Protein AF-A0A9X8H2L3-F1 (afdb_monomer_lite)

Secondary structure (DSSP, 8-state):
-HHHHHHHHHHHHHHHHHHHTT--HHHHHHHHHHHH-SSPPPPPHHHHHHHHHHHT--HHHHHHHHHHHHHHHHHHHTT--HHHHHHHHHHHHH---

Foldseek 3Di:
DVLVVLLVVLLVVQLVVCVVVVNDSVVSLVVLLCLLDVDFDFDDPVQLVVQCVVVVDDSVVSRSVVSLVVSLVVVVVVVDDSSRSSVSSSVSSPDDD

Structure (mmCIF, N/CA/C/O backbone):
data_AF-A0A9X8H2L3-F1
#
_entry.id   AF-A0A9X8H2L3-F1
#
loop_
_atom_site.group_PDB
_atom_site.id
_atom_site.type_symbol
_atom_site.label_atom_id
_atom_site.label_alt_id
_atom_site.label_comp_id
_atom_site.label_asym_id
_atom_site.label_entity_id
_atom_site.label_seq_id
_atom_site.pdbx_PDB_ins_code
_atom_site.Cartn_x
_atom_site.Cartn_y
_atom_site.Cartn_z
_atom_site.occupancy
_atom_site.B_iso_or_equiv
_atom_site.auth_seq_id
_atom_site.auth_comp_id
_atom_site.auth_asym_id
_atom_site.auth_atom_id
_atom_site.pdbx_PDB_model_num
ATOM 1 N N . MET A 1 1 ? -5.640 15.417 3.969 1.00 64.81 1 MET A N 1
ATOM 2 C CA . MET A 1 1 ? -5.004 15.531 2.635 1.00 64.81 1 MET A CA 1
ATOM 3 C C . MET A 1 1 ? -3.495 15.316 2.702 1.00 64.81 1 MET A C 1
ATOM 5 O O . MET A 1 1 ? -2.961 14.624 1.847 1.00 64.81 1 MET A O 1
ATOM 9 N N . GLU A 1 2 ? -2.822 15.810 3.742 1.00 83.50 2 GLU A N 1
ATOM 10 C CA . GLU A 1 2 ? -1.364 15.705 3.893 1.00 83.50 2 GLU A CA 1
ATOM 11 C C . GLU A 1 2 ? -0.824 14.264 3.989 1.00 83.50 2 GLU A C 1
ATOM 13 O O . GLU A 1 2 ? 0.018 13.890 3.180 1.00 83.50 2 GLU A O 1
ATOM 18 N N . ALA A 1 3 ? -1.373 13.406 4.861 1.00 82.44 3 ALA A N 1
ATOM 19 C CA . ALA A 1 3 ? -0.907 12.014 4.994 1.00 82.44 3 ALA A CA 1
ATOM 20 C C . ALA A 1 3 ? -1.032 11.192 3.698 1.00 82.44 3 ALA A C 1
ATOM 22 O O . ALA A 1 3 ? -0.159 10.397 3.370 1.00 82.44 3 ALA A O 1
ATOM 23 N N . GLN A 1 4 ? -2.096 11.404 2.915 1.00 84.31 4 GLN A N 1
ATOM 24 C CA . GLN A 1 4 ? -2.258 10.736 1.617 1.00 84.31 4 GLN A CA 1
ATOM 25 C C . GLN A 1 4 ? -1.243 11.241 0.585 1.00 84.31 4 GLN A C 1
ATOM 27 O O . GLN A 1 4 ? -0.742 10.454 -0.216 1.00 84.31 4 GLN A O 1
ATOM 32 N N . SER A 1 5 ? -0.941 12.544 0.598 1.00 90.00 5 SER A N 1
ATOM 33 C CA . SER A 1 5 ? 0.094 13.135 -0.255 1.00 90.00 5 SER A CA 1
ATOM 34 C C . SER A 1 5 ? 1.476 12.583 0.100 1.00 90.00 5 SER A C 1
ATOM 36 O O . SER A 1 5 ? 2.207 12.127 -0.782 1.00 90.00 5 SER A O 1
ATOM 38 N N . LEU A 1 6 ? 1.793 12.525 1.397 1.00 90.31 6 LEU A N 1
ATOM 39 C CA . LEU A 1 6 ?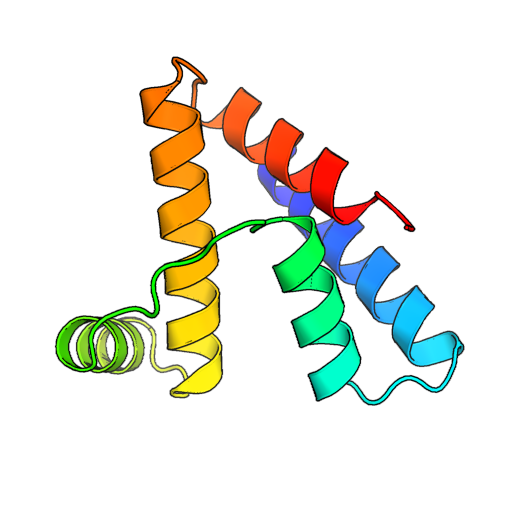 3.031 11.943 1.904 1.00 90.31 6 LEU A CA 1
ATOM 40 C C . LEU A 1 6 ? 3.163 10.473 1.500 1.00 90.31 6 LEU A C 1
ATOM 42 O O . LEU A 1 6 ? 4.185 10.098 0.929 1.00 90.31 6 LEU A O 1
ATOM 46 N N . PHE A 1 7 ? 2.118 9.670 1.713 1.00 89.75 7 PHE A N 1
ATOM 47 C CA . PHE A 1 7 ? 2.105 8.265 1.312 1.00 89.75 7 PHE A CA 1
ATOM 48 C C . PHE A 1 7 ? 2.392 8.107 -0.186 1.00 89.75 7 PHE A C 1
ATOM 50 O O . PHE A 1 7 ? 3.273 7.345 -0.570 1.00 89.75 7 PHE A O 1
ATOM 57 N N . ARG A 1 8 ? 1.724 8.887 -1.049 1.00 90.75 8 ARG A N 1
ATOM 58 C CA . ARG A 1 8 ? 1.981 8.867 -2.501 1.00 90.75 8 ARG A CA 1
ATOM 59 C C . ARG A 1 8 ? 3.424 9.231 -2.844 1.00 90.75 8 ARG A C 1
ATOM 61 O O . ARG A 1 8 ? 4.005 8.604 -3.726 1.00 90.75 8 ARG A O 1
ATOM 68 N N . ARG A 1 9 ? 3.992 10.243 -2.181 1.00 94.31 9 ARG A N 1
ATOM 69 C CA . ARG A 1 9 ? 5.384 10.665 -2.396 1.00 94.31 9 ARG A CA 1
ATOM 70 C C . ARG A 1 9 ? 6.360 9.552 -2.021 1.00 94.31 9 ARG A C 1
ATOM 72 O O . ARG A 1 9 ? 7.247 9.252 -2.810 1.00 94.31 9 ARG A O 1
ATOM 79 N N . VAL A 1 10 ? 6.157 8.927 -0.864 1.00 93.50 10 VAL A N 1
ATOM 80 C CA . VAL A 1 10 ? 6.980 7.809 -0.385 1.00 93.50 10 VAL A CA 1
ATOM 81 C C . VAL A 1 10 ? 6.879 6.613 -1.326 1.00 93.50 10 VAL A C 1
ATOM 83 O O . VAL A 1 10 ? 7.905 6.124 -1.771 1.00 93.50 10 VAL A O 1
ATOM 86 N N . VAL A 1 11 ? 5.672 6.198 -1.723 1.00 92.31 11 VAL A N 1
ATOM 87 C CA . VAL A 1 11 ? 5.493 5.081 -2.670 1.00 92.31 11 VAL A CA 1
ATOM 88 C C . VAL A 1 11 ? 6.233 5.331 -3.985 1.00 92.31 11 VAL A C 1
ATOM 90 O O . VAL A 1 11 ? 6.875 4.424 -4.504 1.00 92.31 11 VAL A O 1
ATOM 93 N N . LYS A 1 12 ? 6.171 6.557 -4.522 1.00 94.56 12 LYS A N 1
ATOM 94 C CA . LYS A 1 12 ? 6.899 6.915 -5.747 1.00 94.56 12 LYS A CA 1
ATOM 95 C C . LYS A 1 12 ? 8.415 6.857 -5.558 1.00 94.56 12 LYS A C 1
ATOM 97 O O . LYS A 1 12 ? 9.092 6.322 -6.426 1.00 94.56 12 LYS A O 1
ATOM 102 N N . ALA A 1 13 ? 8.926 7.396 -4.452 1.00 95.25 13 ALA A N 1
ATOM 103 C CA . ALA A 1 13 ? 10.358 7.404 -4.159 1.00 95.25 13 ALA A CA 1
ATOM 104 C C . ALA A 1 13 ? 10.907 5.983 -3.958 1.00 95.25 13 ALA A C 1
ATOM 106 O O . ALA A 1 13 ? 11.903 5.619 -4.572 1.00 95.25 13 ALA A O 1
ATOM 107 N N . GLU A 1 14 ? 10.216 5.159 -3.170 1.00 95.25 14 GLU A N 1
ATOM 108 C CA . GLU A 1 14 ? 10.609 3.770 -2.910 1.00 95.25 14 GLU A CA 1
ATOM 109 C C . GLU A 1 14 ? 10.521 2.901 -4.169 1.00 95.25 14 GLU A C 1
ATOM 111 O O . GLU A 1 14 ? 11.390 2.068 -4.413 1.00 95.25 14 GLU A O 1
ATOM 116 N N . LEU A 1 15 ? 9.502 3.114 -5.012 1.00 94.50 15 LEU A N 1
ATOM 117 C CA . LEU A 1 15 ? 9.427 2.436 -6.304 1.00 94.50 15 LEU A CA 1
ATOM 118 C C . LEU A 1 15 ? 10.605 2.830 -7.196 1.00 94.50 15 LEU A C 1
ATOM 120 O O . LEU A 1 15 ? 11.226 1.948 -7.779 1.00 94.50 15 LEU A O 1
ATOM 124 N N . GLN A 1 16 ? 10.924 4.124 -7.287 1.00 96.19 16 GLN A N 1
ATOM 125 C CA . GLN A 1 16 ? 12.047 4.595 -8.095 1.00 96.19 16 GLN A CA 1
ATOM 126 C C . GLN A 1 16 ? 13.373 3.993 -7.617 1.00 96.19 16 GLN A C 1
ATOM 128 O O . GLN A 1 16 ? 14.123 3.487 -8.440 1.00 96.19 16 GLN A O 1
ATOM 133 N N . LEU A 1 17 ? 13.607 3.941 -6.302 1.00 95.12 17 LEU A N 1
ATOM 134 C CA . LEU A 1 17 ? 14.805 3.328 -5.724 1.00 95.12 17 LEU A CA 1
ATOM 135 C C . LEU A 1 17 ? 14.980 1.862 -6.157 1.00 95.12 17 LEU A C 1
ATOM 137 O O . LEU A 1 17 ? 16.078 1.452 -6.522 1.00 95.12 17 LEU A O 1
ATOM 141 N N . LEU A 1 18 ? 13.903 1.069 -6.138 1.00 94.31 18 LEU A N 1
ATOM 142 C CA . LEU A 1 18 ? 13.953 -0.331 -6.576 1.00 94.31 18 LEU A CA 1
ATOM 143 C C . LEU A 1 18 ? 14.201 -0.445 -8.089 1.00 94.31 18 LEU A C 1
ATOM 145 O O . LEU A 1 18 ? 14.948 -1.319 -8.526 1.00 94.31 18 LEU A O 1
ATOM 149 N N . LEU A 1 19 ? 13.603 0.442 -8.889 1.00 95.38 19 LEU A N 1
ATOM 150 C CA . LEU A 1 19 ? 13.837 0.484 -10.335 1.00 95.38 19 LEU A CA 1
ATOM 151 C C . LEU A 1 19 ? 15.292 0.860 -10.663 1.00 95.38 19 LEU A C 1
ATOM 153 O O . LEU A 1 19 ? 15.888 0.238 -11.539 1.00 95.38 19 LEU A O 1
ATOM 157 N N . ASP A 1 20 ? 15.882 1.807 -9.929 1.00 96.44 20 ASP A N 1
ATOM 158 C CA . ASP A 1 20 ? 17.284 2.223 -10.085 1.00 96.44 20 ASP A CA 1
ATOM 159 C C . ASP A 1 20 ? 18.262 1.083 -9.732 1.00 96.44 20 ASP A C 1
ATOM 161 O O . ASP A 1 20 ? 19.353 0.989 -10.291 1.00 96.44 20 ASP A O 1
ATOM 165 N N . GLN A 1 21 ? 17.843 0.151 -8.870 1.00 94.62 21 GLN A N 1
ATOM 166 C CA . GLN A 1 21 ? 18.556 -1.096 -8.561 1.00 94.62 21 GLN A CA 1
ATOM 167 C C . GLN A 1 21 ? 18.352 -2.196 -9.621 1.00 94.62 21 GLN A C 1
ATOM 169 O O . GLN A 1 21 ? 18.722 -3.347 -9.398 1.00 94.62 21 GLN A O 1
ATOM 174 N N . SER A 1 22 ? 17.768 -1.868 -10.779 1.00 95.62 22 SER A N 1
ATOM 175 C CA . SER A 1 22 ? 17.441 -2.811 -11.860 1.00 95.62 22 SER A CA 1
ATOM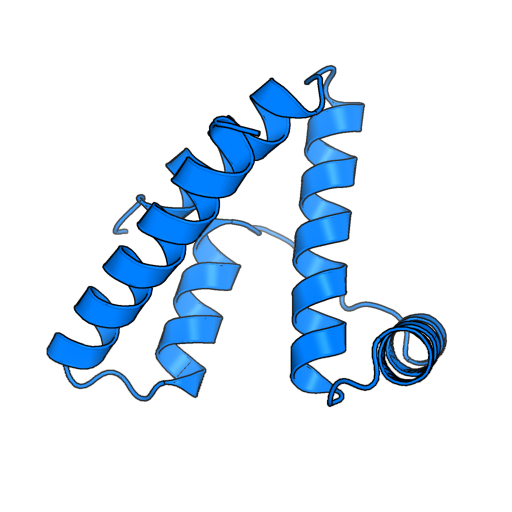 176 C C . SER A 1 22 ? 16.450 -3.915 -11.465 1.00 95.62 22 SER A C 1
ATOM 178 O O . SER A 1 22 ? 16.384 -4.960 -12.115 1.00 95.62 22 SER A O 1
ATOM 180 N N . ILE A 1 23 ? 15.639 -3.700 -10.422 1.00 94.56 23 ILE A N 1
ATOM 181 C CA . ILE A 1 23 ? 14.563 -4.626 -10.059 1.00 94.56 23 ILE A CA 1
ATOM 182 C C . ILE A 1 23 ? 13.394 -4.412 -11.034 1.00 94.56 23 ILE A C 1
ATOM 184 O O . ILE A 1 23 ? 12.914 -3.282 -11.170 1.00 94.56 23 ILE A O 1
ATOM 188 N N . PRO A 1 24 ? 12.874 -5.465 -11.696 1.00 95.50 24 PRO A N 1
ATOM 189 C CA . PRO A 1 24 ? 11.721 -5.339 -12.581 1.00 95.50 24 PRO A CA 1
ATOM 190 C C . PRO A 1 24 ? 10.519 -4.729 -11.861 1.00 95.50 24 PRO A C 1
ATOM 192 O O . PRO A 1 24 ? 10.242 -5.071 -10.711 1.00 95.50 24 PRO A O 1
ATOM 195 N N . ARG A 1 25 ? 9.760 -3.867 -12.548 1.00 92.19 25 ARG A N 1
ATOM 196 C CA . ARG A 1 25 ? 8.641 -3.118 -11.952 1.00 92.19 25 ARG A CA 1
ATOM 197 C C . ARG A 1 25 ? 7.653 -4.003 -11.193 1.00 92.19 25 ARG A C 1
ATOM 199 O O . ARG A 1 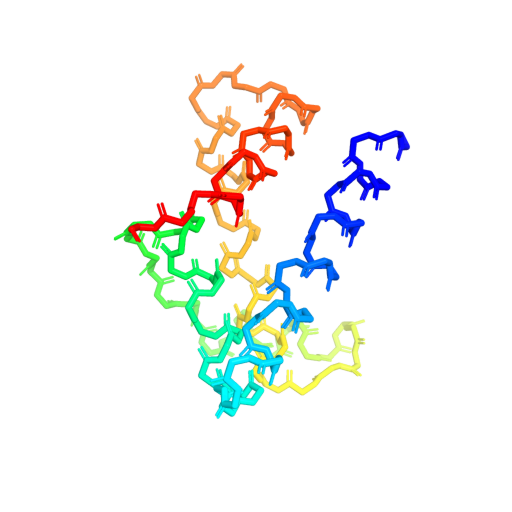25 ? 7.256 -3.644 -10.088 1.00 92.19 25 ARG A O 1
ATOM 206 N N . ASP A 1 26 ? 7.283 -5.152 -11.750 1.00 89.50 26 ASP A N 1
ATOM 207 C CA . ASP A 1 26 ? 6.326 -6.065 -11.115 1.00 89.50 26 ASP A CA 1
ATOM 208 C C . ASP A 1 26 ? 6.873 -6.643 -9.804 1.00 89.50 26 ASP A C 1
ATOM 210 O O . ASP A 1 26 ? 6.159 -6.718 -8.800 1.00 89.50 26 ASP A O 1
ATOM 214 N N . LEU A 1 27 ? 8.168 -6.974 -9.780 1.00 91.12 27 LEU A N 1
ATOM 215 C CA . LEU A 1 27 ? 8.854 -7.438 -8.579 1.00 91.12 27 LEU A CA 1
ATOM 216 C C . LEU A 1 27 ? 9.028 -6.304 -7.562 1.00 91.12 27 LEU A C 1
ATOM 218 O O . LEU A 1 27 ? 8.786 -6.509 -6.377 1.00 91.12 27 LEU A O 1
ATOM 222 N N . ALA A 1 28 ? 9.358 -5.093 -8.013 1.00 92.81 28 ALA A N 1
ATOM 223 C CA . ALA A 1 28 ? 9.466 -3.921 -7.152 1.00 92.81 28 ALA A CA 1
ATOM 224 C C . ALA A 1 28 ? 8.131 -3.615 -6.452 1.00 92.81 28 ALA A C 1
ATOM 226 O O . ALA A 1 28 ? 8.083 -3.452 -5.234 1.00 92.81 28 ALA A O 1
ATOM 227 N N . VAL A 1 29 ? 7.021 -3.624 -7.196 1.00 91.12 29 VAL A N 1
ATOM 228 C CA . VAL A 1 29 ? 5.673 -3.442 -6.637 1.00 91.12 29 VAL A CA 1
ATOM 229 C C . VAL A 1 29 ? 5.333 -4.547 -5.634 1.00 91.12 29 VAL A C 1
ATOM 231 O O . VAL A 1 29 ? 4.801 -4.251 -4.561 1.00 91.12 29 VAL A O 1
ATOM 234 N N . LYS A 1 30 ? 5.664 -5.808 -5.939 1.00 89.00 30 LYS A N 1
ATOM 235 C CA . LYS A 1 30 ? 5.468 -6.931 -5.010 1.00 89.00 30 LYS A CA 1
ATOM 236 C C . LYS A 1 30 ? 6.263 -6.739 -3.715 1.00 89.00 30 LYS A C 1
ATOM 238 O O . LYS A 1 30 ? 5.692 -6.904 -2.638 1.00 89.00 30 LYS A O 1
ATOM 243 N N . ASN A 1 31 ? 7.527 -6.326 -3.811 1.00 90.50 31 ASN A N 1
ATOM 244 C CA . ASN A 1 31 ? 8.382 -6.058 -2.654 1.00 90.50 31 ASN A CA 1
ATOM 245 C C . ASN A 1 31 ? 7.789 -4.952 -1.770 1.00 90.50 31 ASN A C 1
ATOM 247 O O . ASN A 1 31 ? 7.682 -5.120 -0.558 1.00 90.50 31 ASN A O 1
ATOM 251 N N . LEU A 1 32 ? 7.329 -3.847 -2.367 1.00 91.50 32 LEU A N 1
ATOM 252 C CA . LEU A 1 32 ? 6.683 -2.753 -1.633 1.00 91.50 32 LEU A CA 1
ATOM 253 C C . LEU A 1 32 ? 5.409 -3.200 -0.905 1.00 91.50 32 LEU A C 1
ATOM 255 O O . LEU A 1 32 ? 5.186 -2.835 0.249 1.00 91.50 32 LEU A O 1
ATOM 259 N N . LEU A 1 33 ? 4.582 -4.028 -1.543 1.00 90.38 33 LEU A N 1
ATOM 260 C CA . LEU A 1 33 ? 3.375 -4.565 -0.911 1.00 90.38 33 LEU A CA 1
ATOM 261 C C . LEU A 1 33 ? 3.693 -5.501 0.258 1.00 90.38 33 LEU A C 1
ATOM 263 O O . LEU A 1 33 ? 3.014 -5.446 1.283 1.00 90.38 33 LEU A O 1
ATOM 267 N N . GLN A 1 34 ? 4.743 -6.315 0.141 1.00 89.12 34 GLN A N 1
ATOM 268 C CA . GLN A 1 34 ? 5.195 -7.190 1.226 1.00 89.12 34 GLN A CA 1
ATOM 269 C C . GLN A 1 34 ? 5.683 -6.406 2.4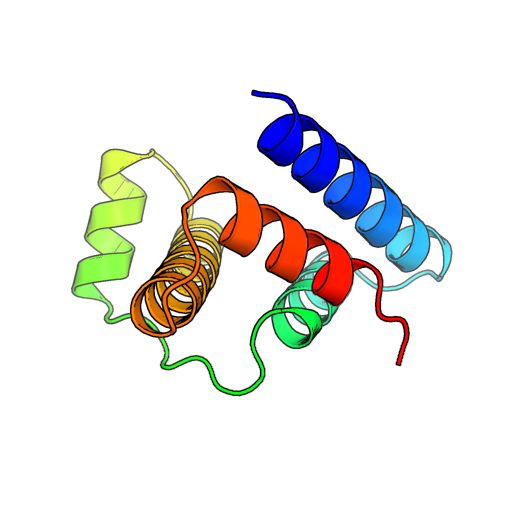51 1.00 89.12 34 GLN A C 1
ATOM 271 O O . GLN A 1 34 ? 5.484 -6.856 3.579 1.00 89.12 34 GLN A O 1
ATOM 276 N N . ARG A 1 35 ? 6.255 -5.206 2.267 1.00 89.62 35 ARG A N 1
ATOM 277 C CA . ARG A 1 35 ? 6.651 -4.341 3.394 1.00 89.62 35 ARG A CA 1
ATOM 278 C C . ARG A 1 35 ? 5.454 -3.915 4.244 1.00 89.62 35 ARG A C 1
ATOM 280 O O . ARG A 1 35 ? 5.542 -3.851 5.471 1.00 89.62 35 ARG A O 1
ATOM 287 N N . ILE A 1 36 ? 4.322 -3.629 3.602 1.00 86.94 36 ILE A N 1
ATOM 288 C CA . ILE A 1 36 ? 3.128 -3.145 4.301 1.00 86.94 36 ILE A CA 1
ATOM 289 C C . ILE A 1 36 ? 2.231 -4.273 4.814 1.00 86.94 36 ILE A C 1
ATOM 291 O O . ILE A 1 36 ? 1.555 -4.080 5.829 1.00 86.94 36 ILE A O 1
ATOM 295 N N . VAL A 1 37 ? 2.256 -5.449 4.177 1.00 83.88 37 VAL A N 1
ATOM 296 C CA . VAL A 1 37 ? 1.407 -6.580 4.553 1.00 83.88 37 VAL A CA 1
ATOM 297 C C . VAL A 1 37 ? 2.234 -7.824 4.881 1.00 83.88 37 VAL A C 1
ATOM 299 O O . VAL A 1 37 ? 2.720 -8.520 3.997 1.00 83.88 37 VAL A O 1
ATOM 302 N N . LYS A 1 38 ? 2.340 -8.136 6.181 1.00 72.12 38 LYS A N 1
ATOM 303 C CA . LYS A 1 38 ? 3.035 -9.341 6.677 1.00 72.12 38 LYS A CA 1
ATOM 304 C C . LYS A 1 38 ? 2.252 -10.640 6.443 1.00 72.12 38 LYS A C 1
ATOM 306 O O . LYS A 1 38 ? 2.853 -11.702 6.356 1.00 72.12 38 LYS A O 1
ATOM 311 N N . SER A 1 39 ? 0.925 -10.559 6.368 1.00 63.69 39 SER A N 1
ATOM 312 C CA . SER A 1 39 ? 0.025 -11.696 6.145 1.00 63.69 39 SER A CA 1
ATOM 313 C C . SER A 1 39 ? -1.268 -11.179 5.510 1.00 63.69 39 SER A C 1
ATOM 315 O O . SER A 1 39 ? -2.206 -10.808 6.219 1.00 63.69 39 SER A O 1
ATOM 317 N N . ALA A 1 40 ? -1.283 -11.048 4.184 1.00 65.81 40 ALA A N 1
ATOM 318 C CA . ALA A 1 40 ? -2.492 -10.681 3.453 1.00 65.81 40 ALA A CA 1
ATOM 319 C C . ALA A 1 40 ? -3.281 -11.956 3.182 1.00 65.81 40 ALA A C 1
ATOM 321 O O . ALA A 1 40 ? -2.696 -12.942 2.735 1.00 65.81 40 ALA A O 1
ATOM 322 N N . THR A 1 41 ? -4.589 -11.929 3.409 1.00 78.31 41 THR A N 1
ATOM 323 C CA . THR A 1 41 ? -5.465 -12.931 2.804 1.00 78.31 41 THR A CA 1
ATOM 324 C C . THR A 1 41 ? -5.756 -12.473 1.386 1.00 78.31 41 THR A C 1
ATOM 326 O O . THR A 1 41 ? -6.203 -11.338 1.190 1.00 78.31 41 THR A O 1
ATOM 329 N N . ASP A 1 42 ? -5.520 -13.343 0.406 1.00 84.19 42 ASP A N 1
ATOM 330 C CA . ASP A 1 42 ? -5.849 -13.026 -0.978 1.00 84.19 42 ASP A CA 1
ATOM 331 C C . ASP A 1 42 ? -7.332 -12.625 -1.090 1.00 84.19 42 ASP A C 1
ATOM 333 O O . ASP A 1 42 ? -8.204 -13.331 -0.568 1.00 84.19 42 ASP A O 1
ATOM 337 N N . PRO A 1 43 ? -7.643 -11.472 -1.714 1.00 90.44 43 PRO A N 1
ATOM 338 C CA . PRO A 1 43 ? -9.023 -11.048 -1.894 1.00 90.44 43 PRO A CA 1
ATOM 339 C C . PRO A 1 43 ? -9.802 -12.058 -2.735 1.00 90.44 43 PRO A C 1
ATOM 341 O O . PRO A 1 43 ? -9.264 -12.654 -3.669 1.00 90.44 43 PRO A O 1
ATOM 344 N N . SER A 1 44 ? -11.094 -12.215 -2.450 1.00 94.69 44 SER A N 1
ATOM 345 C CA . SER A 1 44 ? -11.926 -13.127 -3.232 1.00 94.69 44 SER A CA 1
ATOM 346 C C . SER A 1 44 ? -12.110 -12.629 -4.671 1.00 94.69 4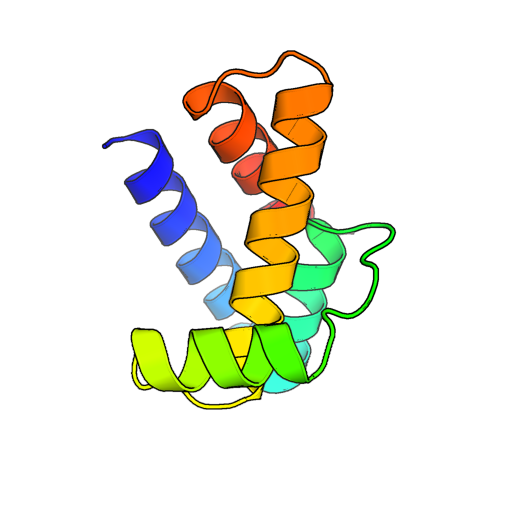4 SER A C 1
ATOM 348 O O . SER A 1 44 ? -12.174 -11.429 -4.941 1.00 94.69 44 SER A O 1
ATOM 350 N N . GLU A 1 45 ? -12.276 -13.554 -5.617 1.00 95.50 45 GLU A N 1
ATOM 351 C CA . GLU A 1 45 ? -12.481 -13.217 -7.033 1.00 95.50 45 GLU A CA 1
ATOM 352 C C . GLU A 1 45 ? -13.703 -12.312 -7.277 1.00 95.50 45 GLU A C 1
ATOM 354 O O . GLU A 1 45 ? -13.718 -11.507 -8.209 1.00 95.50 45 GLU A O 1
ATOM 359 N N . SER A 1 46 ? -14.740 -12.408 -6.440 1.00 96.81 46 SER A N 1
ATOM 360 C CA . SER A 1 46 ? -15.907 -11.524 -6.523 1.00 96.81 46 SER A CA 1
ATOM 361 C C . SER A 1 46 ? -15.570 -10.087 -6.111 1.00 96.81 46 SER A C 1
ATOM 363 O O . SER A 1 46 ? -16.003 -9.146 -6.781 1.00 96.81 46 SER A O 1
ATOM 365 N N . GLU A 1 47 ? -14.763 -9.897 -5.063 1.00 95.88 47 GLU A N 1
ATOM 366 C CA . GLU A 1 47 ? -14.269 -8.582 -4.643 1.00 95.88 47 GLU A CA 1
ATOM 367 C C . GLU A 1 47 ? -13.342 -7.972 -5.691 1.00 95.88 47 GLU A C 1
ATOM 369 O O . GLU A 1 47 ? -13.487 -6.791 -6.017 1.00 95.88 47 GLU A O 1
ATOM 374 N N . VAL A 1 48 ? -12.440 -8.779 -6.257 1.00 96.88 48 VAL A N 1
ATOM 375 C CA . VAL A 1 48 ? -11.529 -8.349 -7.324 1.00 96.88 48 VAL A CA 1
ATOM 376 C C . VAL A 1 48 ? -12.327 -7.862 -8.531 1.00 96.88 48 VAL A C 1
ATOM 378 O O . VAL A 1 48 ? -12.154 -6.716 -8.945 1.00 96.88 48 VAL A O 1
ATOM 381 N N . ARG A 1 49 ? -13.278 -8.661 -9.040 1.00 97.50 49 ARG A N 1
ATOM 382 C CA . ARG A 1 49 ? -14.141 -8.258 -10.167 1.00 97.50 49 ARG A CA 1
ATOM 383 C C . ARG A 1 49 ? -14.939 -6.989 -9.875 1.00 97.50 49 ARG A C 1
ATOM 385 O O . ARG A 1 49 ? -15.045 -6.121 -10.740 1.00 97.50 49 ARG A O 1
ATOM 392 N N . LYS A 1 50 ? -15.474 -6.853 -8.657 1.00 97.50 50 LYS A N 1
ATOM 393 C CA . LYS A 1 50 ? -16.210 -5.652 -8.241 1.00 97.50 50 LYS A CA 1
ATOM 394 C C . LYS A 1 50 ? -15.326 -4.405 -8.297 1.00 97.50 50 LYS A C 1
ATOM 396 O O . LYS A 1 50 ? -15.760 -3.381 -8.817 1.00 97.50 50 LYS A O 1
ATOM 401 N N . VAL A 1 51 ? -14.097 -4.488 -7.787 1.00 97.25 51 VAL A N 1
ATOM 402 C CA . VAL A 1 51 ? -13.138 -3.374 -7.803 1.00 97.25 51 VAL A CA 1
ATOM 403 C C . VAL A 1 51 ? -12.687 -3.046 -9.226 1.00 97.25 51 VAL A C 1
ATOM 405 O O . VAL A 1 51 ? -12.668 -1.870 -9.584 1.00 97.25 51 VAL A O 1
ATOM 408 N N . MET A 1 52 ? -12.406 -4.055 -10.056 1.00 97.88 52 MET A N 1
ATOM 409 C CA . MET A 1 52 ? -12.082 -3.852 -11.473 1.00 97.88 52 MET A CA 1
ATOM 410 C C . MET A 1 52 ? -13.183 -3.065 -12.189 1.00 97.88 52 MET A C 1
ATOM 412 O O . MET A 1 52 ? -12.895 -2.057 -12.827 1.00 97.88 52 MET A O 1
ATOM 416 N N . TYR A 1 53 ? -14.447 -3.477 -12.034 1.00 97.38 53 TYR A N 1
ATOM 417 C CA . TYR A 1 53 ? -15.583 -2.804 -12.667 1.00 97.38 53 TYR A CA 1
ATOM 418 C C . TYR A 1 53 ? -15.808 -1.389 -12.116 1.00 97.38 53 TYR A C 1
ATOM 420 O O . TYR A 1 53 ? -16.019 -0.448 -12.878 1.00 97.38 53 TYR A O 1
ATOM 428 N N . GLN A 1 54 ? -15.738 -1.215 -10.794 1.00 97.44 54 GLN A N 1
ATOM 429 C CA . GLN A 1 54 ? -16.012 0.072 -10.153 1.00 97.44 54 GLN A CA 1
ATOM 430 C C . GLN A 1 54 ? -14.967 1.141 -10.493 1.00 97.44 54 GLN A C 1
ATOM 432 O O . GLN A 1 54 ? -15.322 2.306 -10.657 1.00 97.44 54 GLN A O 1
ATOM 437 N N . PHE A 1 55 ? -13.690 0.762 -10.563 1.00 94.38 55 PHE A N 1
ATOM 438 C CA . PHE A 1 55 ? -12.587 1.705 -10.757 1.00 94.38 55 PHE A CA 1
ATOM 439 C C . PHE A 1 55 ? -11.977 1.654 -12.162 1.00 94.38 55 PHE A C 1
ATOM 441 O O . PHE A 1 55 ? -11.074 2.436 -12.439 1.00 94.38 55 PHE A O 1
ATOM 448 N N . GLN A 1 56 ? -12.478 0.775 -13.040 1.00 96.62 56 GLN A N 1
ATOM 449 C CA . GLN A 1 56 ? -11.988 0.580 -14.411 1.00 96.62 56 GLN A CA 1
ATOM 450 C C . GLN A 1 56 ? -10.479 0.277 -14.447 1.00 96.62 56 GLN A C 1
ATOM 452 O O . GLN A 1 56 ? -9.719 0.866 -15.212 1.00 96.62 56 GLN A O 1
ATOM 457 N N . ILE A 1 57 ? -10.043 -0.642 -13.580 1.00 94.31 57 ILE A N 1
ATOM 458 C CA . ILE A 1 57 ? -8.640 -1.060 -13.440 1.00 94.31 57 ILE A CA 1
ATOM 459 C C . ILE A 1 57 ? -8.466 -2.549 -13.745 1.00 94.31 57 ILE A C 1
ATOM 461 O O . ILE A 1 57 ? -9.414 -3.332 -13.656 1.00 94.31 57 ILE A O 1
ATOM 465 N N . ASN A 1 58 ? -7.241 -2.949 -14.094 1.00 95.62 58 ASN A N 1
ATOM 466 C CA . ASN A 1 58 ? -6.912 -4.355 -14.332 1.00 95.62 58 ASN A CA 1
ATOM 467 C C . ASN A 1 58 ? -6.967 -5.184 -13.033 1.00 95.62 58 ASN A C 1
ATOM 469 O O . ASN A 1 58 ? -7.034 -4.652 -11.920 1.00 95.62 58 ASN A O 1
ATOM 473 N N . ARG A 1 59 ? -6.932 -6.513 -13.193 1.00 93.94 59 ARG A N 1
ATOM 474 C CA . ARG A 1 59 ? -7.020 -7.473 -12.086 1.00 93.94 59 ARG A CA 1
ATOM 475 C C . ARG A 1 59 ? -5.940 -7.241 -11.035 1.00 93.94 59 ARG A C 1
ATOM 477 O O . ARG A 1 59 ? -6.246 -7.230 -9.846 1.00 93.94 59 ARG A O 1
ATOM 484 N N . ASP A 1 60 ? -4.703 -7.024 -11.461 1.00 91.19 60 ASP A N 1
ATOM 485 C CA . ASP A 1 60 ? -3.584 -6.909 -10.536 1.00 91.19 60 ASP A CA 1
ATOM 486 C C . ASP A 1 60 ? -3.677 -5.625 -9.706 1.00 91.19 60 ASP A C 1
ATOM 488 O O . ASP A 1 60 ? -3.503 -5.666 -8.492 1.00 91.19 60 ASP A O 1
ATOM 492 N N . ASP A 1 61 ? -4.039 -4.493 -10.313 1.00 91.38 61 ASP A N 1
ATOM 493 C CA . ASP A 1 61 ? -4.291 -3.244 -9.588 1.00 91.38 61 ASP A CA 1
ATOM 494 C C . ASP A 1 61 ? -5.457 -3.378 -8.604 1.00 91.38 61 ASP A C 1
ATOM 496 O O . ASP A 1 61 ? -5.378 -2.866 -7.484 1.00 91.38 61 ASP A O 1
ATOM 500 N N . ALA A 1 62 ? -6.510 -4.110 -8.975 1.00 94.44 62 ALA A N 1
ATOM 501 C CA . ALA A 1 62 ? -7.631 -4.385 -8.085 1.00 94.44 62 ALA A CA 1
ATOM 502 C C . ALA A 1 62 ? -7.214 -5.227 -6.870 1.00 94.44 62 ALA A C 1
ATOM 504 O O . ALA A 1 62 ? -7.542 -4.869 -5.736 1.00 94.44 62 ALA A O 1
ATOM 505 N N . VAL A 1 63 ? -6.447 -6.301 -7.086 1.00 93.00 63 VAL A N 1
ATOM 506 C CA . VAL A 1 63 ? -5.890 -7.137 -6.010 1.00 93.00 63 VAL A CA 1
ATOM 507 C C . VAL A 1 63 ? -5.022 -6.291 -5.077 1.00 93.00 63 VAL A C 1
ATOM 509 O O . VAL A 1 63 ? -5.226 -6.301 -3.862 1.00 93.00 63 VAL A O 1
ATOM 512 N N . ARG A 1 64 ? -4.108 -5.483 -5.628 1.00 91.31 64 ARG A N 1
ATOM 513 C CA . ARG A 1 64 ? -3.238 -4.592 -4.842 1.00 91.31 64 ARG A CA 1
ATOM 514 C C . ARG A 1 64 ? -4.033 -3.593 -4.006 1.00 91.31 64 ARG A C 1
ATOM 516 O O . ARG A 1 64 ? -3.753 -3.420 -2.820 1.00 91.31 64 ARG A O 1
ATOM 523 N N . ALA A 1 65 ? -5.038 -2.951 -4.599 1.00 91.88 65 ALA A N 1
ATOM 524 C CA . ALA A 1 65 ? -5.894 -1.998 -3.900 1.00 91.88 65 ALA A CA 1
ATOM 525 C C . ALA A 1 65 ? -6.659 -2.658 -2.743 1.00 91.88 65 ALA A C 1
ATOM 527 O O . ALA A 1 65 ? -6.781 -2.073 -1.664 1.00 91.88 65 ALA A O 1
ATOM 528 N N . LEU A 1 66 ? -7.142 -3.886 -2.944 1.00 93.44 66 LEU A N 1
ATOM 529 C CA . LEU A 1 66 ? -7.836 -4.659 -1.917 1.00 93.44 66 LEU A CA 1
ATOM 530 C C . LEU A 1 66 ? -6.905 -5.053 -0.767 1.00 93.44 66 LEU A C 1
ATOM 532 O O . LEU A 1 66 ? -7.282 -4.867 0.388 1.00 93.44 66 LEU A O 1
ATOM 536 N N . ILE A 1 67 ? -5.677 -5.487 -1.056 1.00 91.75 67 ILE A N 1
ATOM 537 C CA . ILE A 1 67 ? -4.659 -5.790 -0.037 1.00 91.75 67 ILE A CA 1
ATOM 538 C C . ILE A 1 67 ? -4.357 -4.549 0.822 1.00 91.75 67 ILE A C 1
ATOM 540 O O . ILE A 1 67 ? -4.391 -4.611 2.052 1.00 91.75 67 ILE A O 1
ATOM 544 N N . VAL A 1 68 ? -4.139 -3.387 0.193 1.00 91.06 68 VAL A N 1
ATOM 545 C CA . VAL A 1 68 ? -3.916 -2.121 0.918 1.00 91.06 68 VAL A CA 1
ATOM 546 C C . VAL A 1 68 ? -5.133 -1.755 1.773 1.00 91.06 68 VAL A C 1
ATOM 548 O O . VAL A 1 68 ? -4.989 -1.333 2.923 1.00 91.06 68 VAL A O 1
ATOM 551 N N . LYS A 1 69 ? -6.349 -1.936 1.241 1.00 92.06 69 LYS A N 1
ATOM 552 C CA . LYS A 1 69 ? -7.599 -1.672 1.967 1.00 92.06 69 LYS A CA 1
ATOM 553 C C . LYS A 1 69 ? -7.755 -2.580 3.189 1.00 92.06 69 LYS A C 1
ATOM 555 O O . LYS A 1 69 ? -8.180 -2.091 4.236 1.00 92.06 69 LYS A O 1
ATOM 560 N N . GLN A 1 70 ? -7.420 -3.864 3.072 1.00 91.88 70 GLN A N 1
ATOM 561 C CA . GLN A 1 70 ? -7.461 -4.811 4.187 1.00 91.88 70 GLN A CA 1
ATOM 562 C C . GLN A 1 70 ? -6.499 -4.390 5.302 1.00 91.88 70 GLN A C 1
ATOM 564 O O . GLN A 1 70 ? -6.919 -4.295 6.455 1.00 91.88 70 GLN A O 1
ATOM 569 N N . GLU A 1 71 ? -5.247 -4.053 4.975 1.00 92.06 71 GLU A N 1
ATOM 570 C CA . GLU A 1 71 ? -4.277 -3.624 5.991 1.00 92.06 71 GLU A CA 1
ATOM 571 C C . GLU A 1 71 ? -4.694 -2.302 6.655 1.00 92.06 71 GLU A C 1
ATOM 573 O O . GLU A 1 71 ? -4.620 -2.178 7.878 1.00 92.06 71 GLU A O 1
ATOM 578 N N . LEU A 1 72 ? -5.235 -1.340 5.895 1.00 91.50 72 LEU A N 1
ATOM 579 C CA . LEU A 1 72 ? -5.845 -0.134 6.474 1.00 91.50 72 LEU A CA 1
ATOM 580 C C . LEU A 1 72 ? -6.987 -0.476 7.440 1.00 91.50 72 LEU A C 1
ATOM 582 O O . LEU A 1 72 ? -7.103 0.142 8.499 1.00 91.50 72 LEU A O 1
ATOM 586 N N . GLY A 1 73 ? -7.834 -1.445 7.084 1.00 92.69 73 GLY A N 1
ATOM 587 C CA . GLY A 1 73 ? -8.901 -1.951 7.945 1.00 92.69 73 GLY A CA 1
ATOM 588 C C . GLY A 1 73 ? -8.358 -2.559 9.238 1.00 92.69 73 GLY A C 1
ATOM 589 O O . GLY A 1 73 ? -8.825 -2.204 10.320 1.00 92.69 73 GLY A O 1
ATOM 590 N N . ARG A 1 74 ? -7.316 -3.392 9.144 1.00 92.38 74 ARG A N 1
ATOM 591 C CA . ARG A 1 74 ? -6.652 -4.019 10.295 1.00 92.38 74 ARG A CA 1
ATOM 592 C C . ARG A 1 74 ? -6.053 -2.985 11.245 1.00 92.38 74 ARG A C 1
ATOM 594 O O . ARG A 1 74 ? -6.209 -3.091 12.457 1.00 92.38 74 ARG A O 1
ATOM 601 N N . LEU A 1 75 ? -5.392 -1.959 10.712 1.00 92.62 75 LEU A N 1
ATOM 602 C CA . LEU A 1 75 ? -4.845 -0.865 11.518 1.00 92.62 75 LEU A CA 1
ATOM 603 C C . LEU A 1 75 ? -5.953 -0.095 12.244 1.00 92.62 75 LEU A C 1
ATOM 605 O O . LEU A 1 75 ? -5.821 0.191 13.433 1.00 92.62 75 LEU A O 1
ATOM 609 N N . LYS A 1 76 ? -7.078 0.164 11.571 1.00 93.12 76 LYS A N 1
ATOM 610 C CA . LYS A 1 76 ? -8.244 0.805 12.194 1.00 93.12 76 LYS A CA 1
ATOM 611 C C . LYS A 1 76 ? -8.871 -0.039 13.300 1.00 93.12 76 LYS A C 1
ATOM 613 O O . LYS A 1 76 ? -9.213 0.500 14.346 1.00 93.12 76 LYS A O 1
ATOM 618 N N . GLN A 1 77 ? -8.959 -1.355 13.115 1.00 93.56 77 GLN A N 1
ATOM 619 C CA . GLN A 1 77 ? -9.430 -2.284 14.153 1.00 93.56 77 GLN A CA 1
ATOM 620 C C . GLN A 1 77 ? -8.521 -2.302 15.391 1.00 93.56 77 GLN A C 1
ATOM 622 O O . GLN A 1 77 ? -8.991 -2.578 16.488 1.00 93.56 77 GLN A O 1
ATOM 627 N N . ARG A 1 78 ? -7.237 -1.947 15.244 1.00 92.44 78 ARG A N 1
ATOM 628 C CA . ARG A 1 78 ? -6.295 -1.756 16.362 1.00 92.44 78 ARG A CA 1
ATOM 629 C C . ARG A 1 78 ? -6.426 -0.389 17.052 1.00 92.44 78 ARG A C 1
ATOM 631 O O . ARG A 1 78 ? -5.594 -0.058 17.888 1.00 92.44 78 ARG A O 1
ATOM 638 N N . GLY A 1 79 ? -7.434 0.409 16.697 1.00 94.00 79 GLY A N 1
ATOM 639 C CA . GLY A 1 79 ? -7.711 1.713 17.302 1.00 94.00 79 GLY A CA 1
ATOM 640 C C . GLY A 1 79 ? -7.048 2.900 16.602 1.00 94.00 79 GLY A C 1
ATOM 641 O O . GLY A 1 79 ? -7.194 4.031 17.062 1.00 94.00 79 GLY A O 1
ATOM 642 N N . LEU A 1 80 ? -6.342 2.693 15.482 1.00 94.38 80 LEU A N 1
ATOM 643 C CA . LEU A 1 80 ? -5.769 3.810 14.731 1.00 94.38 80 LEU A CA 1
ATOM 644 C C . LEU A 1 80 ? -6.875 4.541 13.966 1.00 94.38 80 LEU A C 1
ATOM 646 O O . LEU A 1 80 ? -7.654 3.946 13.221 1.00 94.38 80 LEU A O 1
ATOM 650 N N . ASN A 1 81 ? -6.905 5.867 14.072 1.00 93.94 81 ASN A N 1
ATOM 651 C CA . ASN A 1 81 ? -7.723 6.668 13.169 1.00 93.94 81 ASN A CA 1
ATOM 652 C C . ASN A 1 81 ? -7.160 6.613 11.730 1.00 93.94 81 ASN A C 1
ATOM 654 O O . ASN A 1 81 ? -6.041 6.156 11.484 1.00 93.94 81 ASN A O 1
ATOM 658 N N . SER A 1 82 ? -7.930 7.099 10.751 1.00 89.94 82 SER A N 1
ATOM 659 C CA . SER A 1 82 ? -7.529 7.052 9.335 1.00 89.94 82 SER A CA 1
ATOM 660 C C . SER A 1 82 ? -6.179 7.723 9.054 1.00 89.94 82 SER A C 1
ATOM 662 O O . SER A 1 82 ? -5.453 7.256 8.183 1.00 89.94 82 SER A O 1
ATOM 664 N N . PHE A 1 83 ? -5.838 8.796 9.771 1.00 92.25 83 PHE A N 1
ATOM 665 C CA . PHE A 1 83 ? -4.561 9.491 9.603 1.00 92.25 83 PHE A CA 1
ATOM 666 C C . PHE A 1 83 ? -3.399 8.644 10.133 1.00 92.25 83 PHE A C 1
ATOM 668 O O . PHE A 1 83 ? -2.448 8.381 9.401 1.00 92.25 83 PHE A O 1
ATOM 675 N N . ALA A 1 84 ? -3.524 8.134 11.360 1.00 93.56 84 ALA A N 1
ATOM 676 C CA . ALA A 1 84 ? -2.532 7.262 11.978 1.00 93.56 84 ALA A CA 1
ATOM 677 C C . ALA A 1 84 ? -2.305 5.977 11.163 1.00 93.56 84 ALA A C 1
ATOM 679 O O . ALA A 1 84 ? -1.165 5.571 10.970 1.00 93.56 84 ALA A O 1
ATOM 680 N N . ALA A 1 85 ? -3.366 5.373 10.617 1.00 94.06 85 ALA A N 1
ATOM 681 C CA . ALA A 1 85 ? -3.252 4.178 9.779 1.00 94.06 85 ALA A CA 1
ATOM 682 C C . ALA A 1 85 ? -2.468 4.437 8.477 1.00 94.06 85 ALA A C 1
ATOM 684 O O . ALA A 1 85 ? -1.673 3.599 8.057 1.00 94.06 85 ALA A O 1
ATOM 685 N N . ILE A 1 86 ? -2.660 5.600 7.842 1.00 92.06 86 ILE A N 1
ATOM 686 C CA . ILE A 1 86 ? -1.902 5.976 6.638 1.00 92.06 86 ILE A CA 1
ATOM 687 C C . ILE A 1 86 ? -0.437 6.261 6.985 1.00 92.06 86 ILE A C 1
ATOM 689 O O . ILE A 1 86 ? 0.452 5.865 6.230 1.00 92.06 86 ILE A O 1
ATOM 693 N N . ASN A 1 87 ? -0.168 6.903 8.123 1.00 92.75 87 ASN A N 1
ATOM 694 C CA . ASN A 1 87 ? 1.204 7.133 8.577 1.00 92.75 87 ASN A CA 1
ATOM 695 C C . ASN A 1 87 ? 1.928 5.814 8.856 1.00 92.75 87 ASN A C 1
ATOM 697 O O . ASN A 1 87 ? 3.040 5.624 8.382 1.00 92.75 87 ASN A O 1
ATOM 701 N N . GLU A 1 88 ? 1.274 4.873 9.530 1.00 92.88 88 GLU A N 1
ATOM 702 C CA . GLU A 1 88 ? 1.819 3.537 9.776 1.00 92.88 88 GLU A CA 1
ATOM 703 C C . GLU A 1 88 ? 2.131 2.795 8.464 1.00 92.88 88 GLU A C 1
ATOM 705 O O . GLU A 1 88 ? 3.204 2.212 8.317 1.00 92.88 88 GLU A O 1
ATOM 710 N N . LEU A 1 89 ? 1.238 2.856 7.467 1.00 92.19 89 LEU A N 1
ATOM 711 C CA . LEU A 1 89 ? 1.528 2.309 6.136 1.00 92.19 89 LEU A CA 1
ATOM 712 C C . LEU A 1 89 ? 2.710 3.000 5.456 1.00 92.19 89 LEU A C 1
ATOM 714 O O . LEU A 1 89 ? 3.504 2.339 4.791 1.00 92.19 89 LEU A O 1
ATOM 718 N N . THR A 1 90 ? 2.817 4.318 5.608 1.00 92.38 90 THR A N 1
ATOM 719 C CA . THR A 1 90 ? 3.923 5.105 5.053 1.00 92.38 90 THR A CA 1
ATOM 720 C C . THR A 1 90 ? 5.250 4.665 5.661 1.00 92.38 90 THR A C 1
ATOM 722 O O . THR A 1 90 ? 6.181 4.385 4.914 1.00 92.38 90 THR A O 1
ATOM 725 N N . LEU A 1 91 ? 5.315 4.523 6.989 1.00 91.9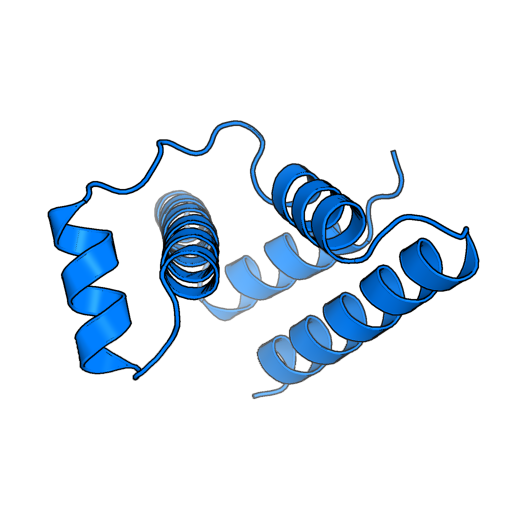4 91 LEU A N 1
ATOM 726 C CA . LEU A 1 91 ? 6.510 4.062 7.699 1.00 91.94 91 LEU A CA 1
ATOM 727 C C . LEU A 1 91 ? 6.922 2.664 7.244 1.00 91.94 91 LEU A C 1
ATOM 729 O O . LEU A 1 91 ? 8.082 2.436 6.917 1.00 91.94 91 LEU A O 1
ATOM 733 N N . LYS A 1 92 ? 5.963 1.739 7.142 1.00 91.38 92 LYS A N 1
ATOM 734 C CA . LYS A 1 92 ? 6.231 0.392 6.627 1.00 91.38 92 LYS A CA 1
ATOM 735 C C . LYS A 1 92 ? 6.781 0.409 5.205 1.00 91.38 92 LYS A C 1
ATOM 737 O O . LYS A 1 92 ? 7.672 -0.370 4.904 1.00 91.38 92 LYS A O 1
ATOM 742 N N . MET A 1 93 ? 6.289 1.300 4.344 1.00 91.00 93 MET A N 1
ATOM 743 C CA . MET A 1 93 ? 6.765 1.415 2.964 1.00 91.00 93 MET A CA 1
ATOM 744 C C . MET A 1 93 ? 8.254 1.790 2.889 1.00 91.00 93 MET A C 1
ATOM 746 O O . MET A 1 93 ? 8.947 1.316 1.993 1.00 91.00 93 MET A O 1
ATOM 750 N N . GLN A 1 94 ? 8.741 2.583 3.849 1.00 89.69 94 GLN A N 1
ATOM 751 C CA . GLN A 1 94 ? 10.136 3.034 3.951 1.00 89.69 94 GLN A CA 1
ATOM 752 C C . GLN A 1 94 ? 11.076 2.001 4.588 1.00 89.69 94 GLN A C 1
ATOM 754 O O . GLN A 1 94 ? 12.289 2.195 4.560 1.00 89.69 94 GLN A O 1
ATOM 759 N N . LEU A 1 95 ? 10.553 0.920 5.184 1.00 72.69 95 LEU A N 1
ATOM 760 C CA . LEU A 1 95 ? 11.394 -0.126 5.764 1.00 72.69 95 LEU A CA 1
ATOM 761 C C . LEU A 1 95 ? 12.094 -0.898 4.637 1.00 72.69 95 LEU A C 1
ATOM 763 O O . LEU A 1 95 ? 11.537 -1.826 4.048 1.00 72.69 95 LEU A O 1
ATOM 767 N N . LEU A 1 96 ? 13.328 -0.497 4.343 1.00 57.44 96 LEU A N 1
ATOM 768 C CA . LEU A 1 96 ? 14.332 -1.372 3.752 1.00 57.44 96 LEU A CA 1
ATOM 769 C C . LEU A 1 96 ? 14.586 -2.495 4.768 1.00 57.44 96 LEU A C 1
ATOM 771 O O . LEU A 1 96 ? 14.962 -2.217 5.906 1.00 57.44 96 LEU A O 1
ATOM 775 N N . LEU A 1 97 ? 14.279 -3.735 4.380 1.00 45.41 97 LEU A N 1
ATOM 776 C CA . LEU A 1 97 ? 14.794 -4.917 5.074 1.00 45.41 97 LEU A CA 1
ATOM 777 C C . LEU A 1 97 ? 16.316 -4.952 4.940 1.00 45.41 97 LEU A C 1
ATOM 779 O O . LEU A 1 97 ? 16.788 -4.668 3.814 1.00 45.41 97 LEU A O 1
#

Organism: Aphanomyces astaci (NCBI:txid112090)

Radius of gyration: 13.71 Å; chains: 1; bounding box: 35×29×32 Å

pLDDT: mean 90.34, std 8.62, range [45.41, 97.88]

Sequence (97 aa):
MEAQSLFRRVVKAELQLLLDQSIPRDLAVKNLLQRIVKSATDPSESEVRKVMYQFQINRDDAVRALIVKQELGRLKQRGLNSFAAINELTLKMQLLL